Protein AF-A0A0G1LBU9-F1 (afdb_monomer_lite)

Structure (mmCIF, N/CA/C/O backbone):
data_AF-A0A0G1LBU9-F1
#
_entry.id   AF-A0A0G1LBU9-F1
#
loop_
_atom_site.group_PDB
_atom_site.id
_atom_site.type_symbol
_atom_site.label_atom_id
_atom_site.label_alt_id
_atom_site.label_comp_id
_atom_site.label_asym_id
_atom_site.label_entity_id
_atom_site.label_seq_id
_atom_site.pdbx_PDB_ins_code
_atom_site.Cartn_x
_atom_site.Cartn_y
_atom_site.Cartn_z
_atom_site.occupancy
_atom_site.B_iso_or_equiv
_atom_site.auth_seq_id
_atom_site.auth_comp_id
_atom_site.auth_asym_id
_atom_site.auth_atom_id
_atom_site.pdbx_PDB_model_num
ATOM 1 N N . ARG A 1 1 ? -20.295 7.057 3.445 1.00 67.31 1 ARG A N 1
ATOM 2 C CA . ARG A 1 1 ? -19.195 6.526 4.292 1.00 67.31 1 ARG A CA 1
ATOM 3 C C . ARG A 1 1 ? -17.903 7.327 4.079 1.00 67.31 1 ARG A C 1
ATOM 5 O O . ARG A 1 1 ? -16.912 6.773 3.633 1.00 67.31 1 ARG A O 1
ATOM 12 N N . LYS A 1 2 ? -17.916 8.629 4.387 1.00 85.81 2 LYS A N 1
ATOM 13 C CA . LYS A 1 2 ? -16.727 9.502 4.321 1.00 85.81 2 LYS A CA 1
ATOM 14 C C . LYS A 1 2 ? -15.964 9.509 5.655 1.00 85.81 2 LYS A C 1
ATOM 16 O O . LYS A 1 2 ? -14.746 9.427 5.671 1.00 85.81 2 LYS A O 1
ATOM 21 N N . GLU A 1 3 ? -16.709 9.434 6.753 1.00 91.31 3 GLU A N 1
ATOM 22 C CA . GLU A 1 3 ? -16.193 9.451 8.126 1.00 91.31 3 GLU A CA 1
ATOM 23 C C . GLU A 1 3 ? -15.156 8.363 8.425 1.00 91.31 3 GLU A C 1
ATOM 25 O O . GLU A 1 3 ? -14.169 8.643 9.088 1.00 91.31 3 GLU A O 1
ATOM 30 N N . LEU A 1 4 ? -15.331 7.129 7.928 1.00 90.94 4 LEU A N 1
ATOM 31 C CA . LEU A 1 4 ? -14.339 6.066 8.140 1.00 90.94 4 LEU A CA 1
ATOM 32 C C . LEU A 1 4 ? -13.025 6.368 7.412 1.00 90.94 4 LEU A C 1
ATOM 34 O O . LEU A 1 4 ? -11.957 6.186 7.983 1.00 90.94 4 LEU A O 1
ATOM 38 N N . PHE A 1 5 ? -13.103 6.836 6.167 1.00 93.38 5 PHE A N 1
ATOM 39 C CA . PHE A 1 5 ? -11.920 7.184 5.384 1.00 93.38 5 PHE A CA 1
ATOM 40 C C . PHE A 1 5 ? -11.139 8.315 6.062 1.00 93.38 5 PHE A C 1
ATOM 42 O O . PHE A 1 5 ? -9.936 8.190 6.267 1.00 93.38 5 PHE A O 1
ATOM 49 N N . GLU A 1 6 ? -11.835 9.361 6.513 1.00 93.88 6 GLU A N 1
ATOM 50 C CA . GLU A 1 6 ? -11.230 10.467 7.264 1.00 93.88 6 GLU A CA 1
ATOM 51 C C . GLU A 1 6 ? -10.689 10.020 8.627 1.00 93.88 6 GLU A C 1
ATOM 53 O O . GLU A 1 6 ? -9.579 10.393 8.994 1.00 93.88 6 GLU A O 1
ATOM 58 N N . LYS A 1 7 ? -11.411 9.152 9.349 1.00 93.88 7 LYS A N 1
ATOM 59 C CA . LYS A 1 7 ? -10.959 8.580 10.629 1.00 93.88 7 LYS A CA 1
ATOM 60 C C . LYS A 1 7 ? -9.672 7.771 10.480 1.00 93.88 7 LYS A C 1
ATOM 62 O O . LYS A 1 7 ? -8.856 7.758 11.397 1.00 93.88 7 LYS A O 1
ATOM 67 N N . LEU A 1 8 ? -9.499 7.080 9.356 1.00 95.50 8 LEU A N 1
ATOM 68 C CA . LEU A 1 8 ? -8.276 6.338 9.061 1.00 95.50 8 LEU A CA 1
ATOM 69 C C . LEU A 1 8 ? -7.138 7.253 8.576 1.00 95.50 8 LEU A C 1
ATOM 71 O O . LEU A 1 8 ? -6.008 6.780 8.505 1.00 95.50 8 LEU A O 1
ATOM 75 N N . GLY A 1 9 ? -7.405 8.528 8.275 1.00 95.06 9 GLY A N 1
ATOM 76 C CA . GLY A 1 9 ? -6.425 9.468 7.720 1.00 95.06 9 GLY A CA 1
ATOM 77 C C . GLY A 1 9 ? -6.300 9.416 6.195 1.00 95.06 9 GLY A C 1
ATOM 78 O O . GLY A 1 9 ? -5.315 9.894 5.655 1.00 95.06 9 GLY A O 1
ATOM 79 N N . GLY A 1 10 ? -7.276 8.832 5.497 1.00 95.31 10 GLY A N 1
ATOM 80 C CA . GLY A 1 10 ? -7.287 8.737 4.038 1.00 95.31 10 GLY A CA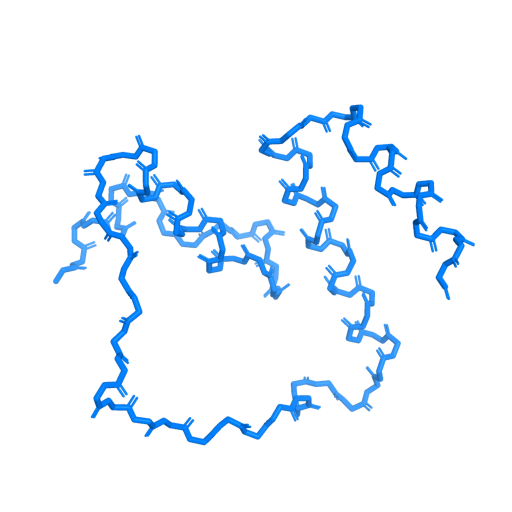 1
ATOM 81 C C . GLY A 1 10 ? -6.259 7.759 3.463 1.00 95.31 10 GLY A C 1
ATOM 82 O O . GLY A 1 10 ? -5.832 6.818 4.143 1.00 95.31 10 GLY A O 1
ATOM 83 N N . PHE A 1 11 ? -5.904 7.949 2.189 1.00 96.62 11 PHE A N 1
ATOM 84 C CA . PHE A 1 11 ? -4.744 7.288 1.589 1.00 96.62 11 PHE A CA 1
ATOM 85 C C . PHE A 1 11 ? -3.468 7.868 2.186 1.00 96.62 11 PHE A C 1
ATOM 87 O O . PHE A 1 11 ? -3.416 9.049 2.513 1.00 96.62 11 PHE A O 1
ATOM 94 N N . ASP A 1 12 ? -2.461 7.020 2.344 1.00 95.81 12 ASP A N 1
ATOM 95 C CA . ASP A 1 12 ? -1.155 7.469 2.799 1.00 95.81 12 ASP A CA 1
ATOM 96 C C . ASP A 1 12 ? -0.368 8.017 1.600 1.00 95.81 12 ASP A C 1
ATOM 98 O O . ASP A 1 12 ? -0.122 7.294 0.635 1.00 95.81 12 ASP A O 1
ATOM 102 N N . GLU A 1 13 ? -0.020 9.303 1.662 1.00 94.69 13 GLU A N 1
ATOM 103 C CA . GLU A 1 13 ? 0.651 10.044 0.588 1.00 94.69 13 GLU A CA 1
ATOM 104 C C . GLU A 1 13 ? 2.101 9.587 0.354 1.00 94.69 13 GLU A C 1
ATOM 106 O O . GLU A 1 13 ? 2.681 9.902 -0.687 1.00 94.69 13 GLU A O 1
ATOM 111 N N . ASP A 1 14 ? 2.672 8.784 1.262 1.00 93.75 14 ASP A N 1
ATOM 112 C CA . ASP A 1 14 ? 3.960 8.125 1.030 1.00 93.75 14 ASP A CA 1
ATOM 113 C C . ASP A 1 14 ? 3.887 7.114 -0.135 1.00 93.75 14 ASP A C 1
ATOM 115 O O . ASP A 1 14 ? 4.914 6.789 -0.744 1.00 93.75 14 ASP A O 1
ATOM 119 N N . PHE A 1 15 ? 2.690 6.632 -0.486 1.00 94.81 15 PHE A N 1
ATOM 120 C CA . PHE A 1 15 ? 2.452 5.783 -1.653 1.00 94.81 15 PHE A CA 1
ATOM 121 C C . PHE A 1 15 ? 1.956 6.631 -2.828 1.00 94.81 15 PHE A C 1
ATOM 123 O O . PHE A 1 15 ? 0.805 7.057 -2.866 1.00 94.81 15 PHE A O 1
ATOM 130 N N . PHE A 1 16 ? 2.814 6.842 -3.829 1.00 90.38 16 PHE A N 1
ATOM 131 C CA . PHE A 1 16 ? 2.399 7.501 -5.071 1.00 90.38 16 PHE A CA 1
ATOM 132 C C . PHE A 1 16 ? 1.462 6.610 -5.904 1.00 90.38 16 PHE A C 1
ATOM 134 O O . PHE A 1 16 ? 0.447 7.073 -6.420 1.00 90.38 16 PHE A O 1
ATOM 141 N N . MET A 1 17 ? 1.815 5.330 -6.044 1.00 91.12 17 MET A N 1
ATOM 142 C CA . MET A 1 17 ? 1.020 4.310 -6.728 1.00 91.12 17 MET A CA 1
ATOM 143 C C . MET A 1 17 ? 1.383 2.930 -6.179 1.00 91.12 17 MET A C 1
ATOM 145 O O . MET A 1 17 ? 2.549 2.687 -5.861 1.00 91.12 17 MET A O 1
ATOM 149 N N . TYR A 1 18 ? 0.403 2.027 -6.156 1.00 93.69 18 TYR A N 1
ATOM 150 C CA . TYR A 1 18 ? 0.482 0.682 -5.590 1.00 93.69 18 TYR A CA 1
ATOM 151 C C . TYR A 1 18 ? 0.587 0.677 -4.061 1.00 93.69 18 TYR A C 1
ATOM 153 O O . TYR A 1 18 ? 1.277 1.490 -3.452 1.00 93.69 18 TYR A O 1
ATOM 161 N N . PHE A 1 19 ? -0.045 -0.325 -3.448 1.00 97.25 19 PHE A N 1
ATOM 162 C CA . PHE A 1 19 ? -0.088 -0.555 -2.000 1.00 97.25 19 PHE A CA 1
ATOM 163 C C . PHE A 1 19 ? -0.832 0.507 -1.172 1.00 97.25 19 PHE A C 1
ATOM 165 O O . PHE A 1 19 ? -1.062 0.253 0.011 1.00 97.25 19 PHE A O 1
ATOM 172 N N . GLU A 1 20 ? -1.282 1.626 -1.745 1.00 97.00 20 GLU A N 1
ATOM 173 C CA . GLU A 1 20 ? -2.068 2.649 -1.042 1.00 97.00 20 GLU A CA 1
ATOM 174 C C . GLU A 1 20 ? -3.432 2.109 -0.582 1.00 97.00 20 GLU A C 1
ATOM 176 O O . GLU A 1 20 ? -3.900 2.381 0.528 1.00 97.00 20 GLU A O 1
ATOM 181 N N . ASP A 1 21 ? -4.051 1.281 -1.421 1.00 95.81 21 ASP A N 1
ATOM 182 C CA . ASP A 1 21 ? -5.320 0.611 -1.164 1.00 95.81 21 ASP A CA 1
ATOM 183 C C . ASP A 1 21 ? -5.151 -0.573 -0.200 1.00 95.81 21 ASP A C 1
ATOM 185 O O . ASP A 1 21 ? -5.954 -0.750 0.724 1.00 95.81 21 ASP A O 1
ATOM 189 N N . VAL A 1 22 ? -4.071 -1.345 -0.357 1.00 96.88 22 VAL A N 1
ATOM 190 C CA . VAL A 1 22 ? -3.686 -2.442 0.542 1.00 96.88 22 VAL A CA 1
ATOM 191 C C . VAL A 1 22 ? -3.419 -1.911 1.953 1.00 96.88 22 VAL A C 1
ATOM 193 O O . VAL A 1 22 ? -3.913 -2.483 2.930 1.00 96.88 22 VAL A O 1
ATOM 196 N N . ASP A 1 23 ? -2.686 -0.801 2.073 1.00 97.81 23 ASP A N 1
ATOM 197 C CA . ASP A 1 23 ? -2.430 -0.105 3.334 1.00 97.81 23 ASP A CA 1
ATOM 198 C C . ASP A 1 23 ? -3.732 0.357 3.998 1.00 97.81 23 ASP A C 1
ATOM 200 O O . ASP A 1 23 ? -3.961 0.066 5.178 1.00 97.81 23 ASP A O 1
ATOM 204 N N . LEU A 1 24 ? -4.618 1.007 3.237 1.00 96.75 24 LEU A N 1
ATOM 205 C CA . LEU A 1 24 ? -5.916 1.454 3.737 1.00 96.75 24 LEU A CA 1
ATOM 206 C C . LEU A 1 24 ? -6.767 0.277 4.234 1.00 96.75 24 LEU A C 1
ATOM 208 O O . LEU A 1 24 ? -7.333 0.341 5.328 1.00 96.75 24 LEU A O 1
ATOM 212 N N . CYS A 1 25 ? -6.817 -0.823 3.478 1.00 96.62 25 CYS A N 1
ATOM 213 C CA . CYS A 1 25 ? -7.530 -2.038 3.875 1.00 96.62 25 CYS A CA 1
ATOM 214 C C . CYS A 1 25 ? -6.950 -2.649 5.155 1.00 96.62 25 CYS A C 1
ATOM 216 O O . CYS A 1 25 ? -7.697 -3.076 6.040 1.00 96.62 25 CYS A O 1
ATOM 218 N N . LYS A 1 26 ? -5.620 -2.672 5.291 1.00 97.00 26 LYS A N 1
ATOM 219 C CA . LYS A 1 26 ? -4.954 -3.167 6.500 1.00 97.00 26 LYS A CA 1
ATOM 220 C C . LYS A 1 26 ? -5.259 -2.287 7.713 1.00 97.00 26 LYS A C 1
ATOM 222 O O . LYS A 1 26 ? -5.589 -2.828 8.770 1.00 97.00 26 LYS A O 1
ATOM 227 N N . ARG A 1 27 ? -5.226 -0.958 7.564 1.00 96.88 27 ARG A N 1
ATOM 228 C CA . ARG A 1 27 ? -5.620 -0.010 8.622 1.00 96.88 27 ARG A CA 1
ATOM 229 C C . ARG A 1 27 ? -7.092 -0.147 9.005 1.00 96.88 27 ARG A C 1
ATOM 231 O O . ARG A 1 27 ? -7.404 -0.143 10.192 1.00 96.88 27 ARG A O 1
ATOM 238 N N . ALA A 1 28 ? -7.984 -0.340 8.035 1.00 96.56 28 ALA A N 1
ATOM 239 C CA . ALA A 1 28 ? -9.400 -0.590 8.301 1.00 96.56 28 ALA A CA 1
ATOM 240 C C . ALA A 1 28 ? -9.603 -1.865 9.137 1.00 96.56 28 ALA A C 1
ATOM 242 O O . ALA A 1 28 ? -10.288 -1.824 10.160 1.00 96.56 28 ALA A O 1
ATOM 243 N N . ARG A 1 29 ? -8.934 -2.969 8.769 1.00 95.94 29 ARG A N 1
ATOM 244 C CA . ARG A 1 29 ? -8.961 -4.219 9.551 1.00 95.94 29 ARG A CA 1
ATOM 245 C C . ARG A 1 29 ? -8.395 -4.037 10.958 1.00 95.94 29 ARG A C 1
ATOM 247 O O . ARG A 1 29 ? -8.990 -4.520 11.915 1.00 95.94 29 ARG A O 1
ATOM 254 N N . ALA A 1 30 ? -7.286 -3.310 11.104 1.00 95.69 30 ALA A N 1
ATOM 255 C CA . ALA A 1 30 ? -6.708 -2.996 12.413 1.00 95.69 30 ALA A CA 1
ATOM 256 C C . ALA A 1 30 ? -7.661 -2.160 13.290 1.00 95.69 30 ALA A C 1
ATOM 258 O O . ALA A 1 30 ? -7.692 -2.325 14.506 1.00 95.69 30 ALA A O 1
ATOM 259 N N . ALA A 1 31 ? -8.494 -1.320 12.672 1.00 95.25 31 ALA A N 1
ATOM 260 C CA . ALA A 1 31 ? -9.565 -0.578 13.330 1.00 95.25 31 ALA A CA 1
ATOM 261 C C . ALA A 1 31 ? -10.862 -1.397 13.523 1.00 95.25 31 ALA A C 1
ATOM 263 O O . ALA A 1 31 ? -11.901 -0.816 13.833 1.00 95.25 31 ALA A O 1
ATOM 264 N N . SER A 1 32 ? -10.801 -2.729 13.380 1.00 95.50 32 SER A N 1
ATOM 265 C CA . SER A 1 32 ? -11.923 -3.669 13.546 1.00 95.50 32 SER A CA 1
ATOM 266 C C . SER A 1 32 ? -13.076 -3.476 12.551 1.00 95.50 32 SER A C 1
ATOM 268 O O . SER A 1 32 ? -14.228 -3.751 12.877 1.00 95.50 32 SER A O 1
ATOM 270 N N . PHE A 1 33 ? -12.778 -3.011 11.334 1.00 94.69 33 PHE A N 1
ATOM 271 C CA . PHE A 1 33 ? -13.740 -2.967 10.230 1.00 94.69 33 PHE A CA 1
ATOM 272 C C . PHE A 1 33 ? -13.544 -4.132 9.258 1.00 94.69 33 PHE A C 1
ATOM 274 O O . PHE A 1 33 ? -12.419 -4.561 8.988 1.00 94.69 33 PHE A O 1
ATOM 281 N N . ASP A 1 34 ? -14.648 -4.580 8.665 1.00 93.00 34 ASP A N 1
ATOM 282 C CA . ASP A 1 34 ? -14.634 -5.601 7.623 1.00 93.00 34 ASP A CA 1
ATOM 283 C C . ASP A 1 34 ? -14.180 -5.032 6.274 1.00 93.00 34 ASP A C 1
ATOM 285 O O . ASP A 1 34 ? -14.630 -3.974 5.827 1.00 93.00 34 ASP A O 1
ATOM 289 N N . VAL A 1 35 ? -13.313 -5.781 5.590 1.00 92.81 35 VAL A N 1
ATOM 290 C CA . VAL A 1 35 ? -12.901 -5.525 4.203 1.00 92.81 35 VAL A CA 1
ATOM 291 C C . VAL A 1 35 ? -13.308 -6.733 3.374 1.00 92.81 35 VAL A C 1
ATOM 293 O O . VAL A 1 35 ? -12.716 -7.807 3.517 1.00 92.81 35 VAL A O 1
ATOM 296 N N . LEU A 1 36 ? -14.324 -6.545 2.533 1.00 92.62 36 LEU A N 1
ATOM 297 C CA . LEU A 1 36 ? -15.009 -7.601 1.790 1.00 92.62 36 LEU A CA 1
ATOM 298 C C . LEU A 1 36 ? -14.749 -7.468 0.287 1.00 92.62 36 LEU A C 1
ATOM 300 O O . LEU A 1 36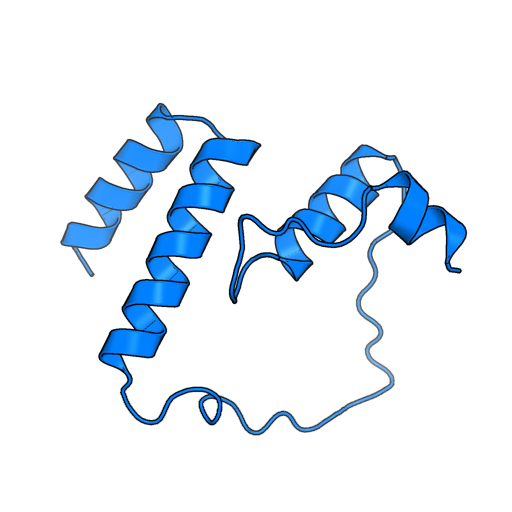 ? -14.724 -6.362 -0.249 1.00 92.62 36 LEU A O 1
ATOM 304 N N . LEU A 1 37 ? -14.617 -8.607 -0.390 1.00 90.38 37 LEU A N 1
ATOM 305 C CA . LEU A 1 37 ? -14.666 -8.690 -1.846 1.00 90.38 37 LEU A CA 1
ATOM 306 C C . LEU A 1 37 ? -16.108 -8.992 -2.262 1.00 90.38 37 LEU A C 1
ATOM 308 O O . LEU A 1 37 ? -16.682 -9.977 -1.805 1.00 90.38 37 LEU A O 1
ATOM 312 N N . TYR A 1 38 ? -16.685 -8.157 -3.122 1.00 91.81 38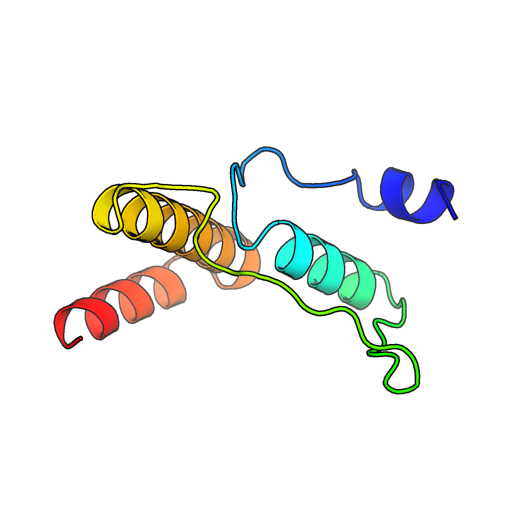 TYR A N 1
ATOM 313 C CA . TYR A 1 38 ? -18.033 -8.363 -3.646 1.00 91.81 38 TYR A CA 1
ATOM 314 C C . TYR A 1 38 ? -17.960 -8.979 -5.045 1.00 91.81 38 TYR A C 1
ATOM 316 O O . TYR A 1 38 ? -17.476 -8.338 -5.975 1.00 91.81 38 TYR A O 1
ATOM 324 N N . SER A 1 39 ? -18.402 -10.230 -5.178 1.00 88.06 39 SER A N 1
ATOM 325 C CA . SER A 1 39 ? -18.250 -11.032 -6.399 1.00 88.06 39 SER A CA 1
ATOM 326 C C . SER A 1 39 ? -19.322 -10.789 -7.455 1.00 88.06 39 SER A C 1
ATOM 328 O O . SER A 1 39 ? -19.076 -11.072 -8.619 1.00 88.06 39 SER A O 1
ATOM 330 N N . ASP A 1 40 ? -20.489 -10.268 -7.076 1.00 92.19 40 ASP A N 1
ATOM 331 C CA . ASP A 1 40 ? -21.661 -10.216 -7.966 1.00 92.19 40 ASP A CA 1
ATOM 332 C C . ASP A 1 40 ? -21.639 -9.008 -8.917 1.00 92.19 40 ASP A C 1
ATOM 334 O O . ASP A 1 40 ? -22.570 -8.781 -9.690 1.00 92.19 40 ASP A O 1
ATOM 338 N N . PHE A 1 41 ? -20.574 -8.208 -8.860 1.00 89.56 41 PHE A N 1
ATOM 339 C CA . PHE A 1 41 ? -20.326 -7.097 -9.763 1.00 89.56 41 PHE A CA 1
ATOM 340 C C . PHE A 1 41 ? -18.923 -7.219 -10.353 1.00 89.56 41 PHE A C 1
ATOM 342 O O . PHE A 1 41 ? -17.941 -7.373 -9.628 1.00 89.56 41 PHE A O 1
ATOM 349 N N . HIS A 1 42 ? -18.829 -7.109 -11.676 1.00 86.06 42 HIS A N 1
ATOM 350 C CA . HIS A 1 42 ? -17.572 -7.237 -12.402 1.00 86.06 42 HIS A CA 1
ATOM 351 C C . HIS A 1 42 ? -17.276 -5.971 -13.199 1.00 86.06 42 HIS A C 1
ATOM 353 O O . HIS A 1 42 ? -18.139 -5.433 -13.891 1.00 86.06 42 HIS A O 1
ATOM 359 N N . VAL A 1 43 ? -16.020 -5.539 -13.143 1.00 89.25 43 VAL A N 1
ATOM 360 C CA . VAL A 1 43 ? -15.477 -4.463 -13.974 1.00 89.25 43 VAL A CA 1
ATOM 361 C C . VAL A 1 43 ? -14.252 -5.005 -14.690 1.00 89.25 43 VAL A C 1
ATOM 363 O O . VAL A 1 43 ? -13.385 -5.618 -14.070 1.00 89.25 43 VAL A O 1
ATOM 366 N N . VAL A 1 44 ? -14.171 -4.779 -16.000 1.00 89.12 44 VAL A N 1
ATOM 367 C CA . VAL A 1 44 ? -12.985 -5.131 -16.785 1.00 89.12 44 VAL A CA 1
ATOM 368 C C . VAL A 1 44 ? -11.937 -4.037 -16.603 1.00 89.12 44 VAL A C 1
ATOM 370 O O . VAL A 1 44 ? -12.145 -2.897 -17.014 1.00 89.12 44 VAL A O 1
ATOM 373 N N . HIS A 1 45 ? -10.805 -4.387 -15.995 1.00 82.62 45 HIS A N 1
ATOM 374 C CA . HIS A 1 45 ? -9.662 -3.493 -15.845 1.00 82.62 45 HIS A CA 1
ATOM 375 C C . HIS A 1 45 ? -8.658 -3.748 -16.979 1.00 82.62 45 HIS A C 1
ATOM 377 O O . HIS A 1 45 ? -8.070 -4.824 -17.073 1.00 82.62 45 HIS A O 1
ATOM 383 N N . PHE A 1 46 ? -8.413 -2.745 -17.823 1.00 82.50 46 PHE A N 1
ATOM 384 C CA . PHE A 1 46 ? -7.334 -2.786 -18.818 1.00 82.50 46 PHE A CA 1
ATOM 385 C C . PHE A 1 46 ? -6.015 -2.348 -18.168 1.00 82.50 46 PHE A C 1
ATOM 387 O O . PHE A 1 46 ? -5.734 -1.154 -18.090 1.00 82.50 46 PHE A O 1
ATOM 394 N N . GLY A 1 47 ? -5.259 -3.309 -17.630 1.00 78.94 47 GLY A N 1
ATOM 395 C CA . GLY A 1 47 ? -4.079 -3.034 -16.803 1.00 78.94 47 GLY A CA 1
ATOM 396 C C . GLY A 1 47 ? -2.903 -2.430 -17.575 1.00 78.94 47 GLY A C 1
ATOM 397 O O . GLY A 1 47 ? -2.853 -2.490 -18.802 1.00 78.94 47 GLY A O 1
ATOM 398 N N . GLY A 1 48 ? -1.943 -1.858 -16.839 1.00 71.25 48 GLY A N 1
ATOM 399 C CA . GLY A 1 48 ? -0.641 -1.446 -17.382 1.00 71.25 48 GLY A CA 1
ATOM 400 C C . GLY A 1 48 ? -0.658 -0.222 -18.299 1.00 71.25 48 GLY A C 1
ATOM 401 O O . GLY A 1 48 ? 0.303 -0.006 -19.020 1.00 71.25 48 GLY A O 1
ATOM 402 N N . LYS A 1 49 ? -1.734 0.574 -18.297 1.00 76.81 49 LYS A N 1
ATOM 403 C CA . LYS A 1 49 ? -1.822 1.811 -19.095 1.00 76.81 49 LYS A CA 1
ATOM 404 C C . LYS A 1 49 ? -1.324 3.062 -18.371 1.00 76.81 49 LYS A C 1
ATOM 406 O O . LYS A 1 49 ? -1.169 4.094 -19.010 1.00 76.81 49 LYS A O 1
ATOM 411 N N . SER A 1 50 ? -1.093 2.983 -17.060 1.00 80.25 50 SER A N 1
ATOM 412 C CA . SER A 1 50 ? -0.591 4.116 -16.270 1.00 80.25 50 SER A CA 1
ATOM 413 C C . SER A 1 50 ? 0.859 4.470 -16.603 1.00 80.25 50 SER A C 1
ATOM 415 O O . SER A 1 50 ? 1.267 5.605 -16.387 1.00 80.25 50 SER A O 1
ATOM 417 N N . PHE A 1 51 ? 1.620 3.513 -17.143 1.00 83.00 51 PHE A N 1
ATOM 418 C CA . PHE A 1 51 ? 2.997 3.703 -17.583 1.00 83.00 51 PHE A CA 1
ATOM 419 C C . PHE A 1 51 ? 3.210 3.025 -18.932 1.00 83.00 51 PHE A C 1
ATOM 421 O O . PHE A 1 51 ? 2.836 1.870 -19.114 1.00 83.00 51 PHE A O 1
ATOM 428 N N . GLU A 1 52 ? 3.839 3.737 -19.862 1.00 83.69 52 GLU A N 1
ATOM 429 C CA . GLU A 1 52 ? 4.304 3.149 -21.123 1.00 83.69 52 GLU A CA 1
ATOM 430 C C . GLU A 1 52 ? 5.594 2.339 -20.913 1.00 83.69 52 GLU A C 1
ATOM 432 O O . GLU A 1 52 ? 5.793 1.300 -21.543 1.00 83.69 52 GLU A O 1
ATOM 437 N N . ASP A 1 53 ? 6.446 2.790 -19.986 1.00 90.12 53 ASP A N 1
ATOM 438 C CA . ASP A 1 53 ? 7.687 2.119 -19.610 1.00 90.12 53 ASP A CA 1
ATOM 439 C C . ASP A 1 53 ? 7.461 1.160 -18.432 1.00 90.12 53 ASP A C 1
ATOM 441 O O . ASP A 1 53 ? 7.146 1.564 -17.307 1.00 90.12 53 ASP A O 1
ATOM 445 N N . LYS A 1 54 ? 7.671 -0.132 -18.695 1.00 88.56 54 LYS A N 1
ATOM 446 C CA . LYS A 1 54 ? 7.551 -1.198 -17.695 1.00 88.56 54 LYS A CA 1
ATOM 447 C C . LYS A 1 54 ? 8.572 -1.087 -16.569 1.00 88.56 54 LYS A C 1
ATOM 449 O O . LYS A 1 54 ? 8.262 -1.473 -15.449 1.00 88.56 54 LYS A O 1
ATOM 454 N N . LYS A 1 55 ? 9.765 -0.560 -16.841 1.00 90.31 55 LYS A N 1
ATOM 455 C CA . LYS A 1 55 ? 10.800 -0.405 -15.820 1.00 90.31 55 LYS A CA 1
ATOM 456 C C . LYS A 1 55 ? 10.400 0.662 -14.807 1.00 90.31 55 LYS A C 1
ATOM 458 O O . LYS A 1 55 ? 10.483 0.424 -13.612 1.00 90.31 55 LYS A O 1
ATOM 463 N N . ILE A 1 56 ? 9.880 1.793 -15.287 1.00 91.44 56 ILE A N 1
ATOM 464 C CA . ILE A 1 56 ? 9.342 2.849 -14.416 1.00 91.44 56 ILE A CA 1
ATOM 465 C C . ILE A 1 56 ? 8.179 2.300 -13.579 1.00 91.44 56 ILE A C 1
ATOM 467 O O . ILE A 1 56 ? 8.099 2.556 -12.379 1.00 91.44 56 ILE A O 1
ATOM 471 N N . GLN A 1 57 ? 7.295 1.508 -14.194 1.00 92.06 57 GLN A N 1
ATOM 472 C CA . GLN A 1 57 ? 6.209 0.840 -13.479 1.00 92.06 57 GLN A CA 1
ATOM 473 C C . GLN A 1 57 ? 6.722 -0.067 -12.348 1.00 92.06 57 GLN A C 1
ATOM 475 O O . GLN A 1 57 ? 6.189 -0.013 -11.238 1.00 92.06 57 GLN A O 1
ATOM 480 N N . GLU A 1 58 ? 7.726 -0.900 -12.633 1.00 92.31 58 GLU A N 1
ATOM 481 C CA . GLU A 1 58 ? 8.358 -1.787 -11.651 1.00 92.31 58 GLU A CA 1
ATOM 482 C C . GLU A 1 58 ? 9.054 -1.008 -10.536 1.00 92.31 58 GLU A C 1
ATOM 484 O O . GLU A 1 58 ? 8.888 -1.358 -9.369 1.00 92.31 58 GLU A O 1
ATOM 489 N N . ASP A 1 59 ? 9.771 0.068 -10.865 1.00 93.62 59 ASP A N 1
ATOM 490 C CA . ASP A 1 59 ? 10.456 0.907 -9.882 1.00 93.62 59 ASP A CA 1
ATOM 491 C C . ASP A 1 59 ? 9.452 1.490 -8.870 1.00 93.62 59 ASP A C 1
ATOM 493 O O . ASP A 1 59 ? 9.644 1.337 -7.661 1.00 93.62 59 ASP A O 1
ATOM 497 N N . TYR A 1 60 ? 8.326 2.048 -9.338 1.00 94.69 60 TYR A N 1
ATOM 498 C CA . TYR A 1 60 ? 7.255 2.524 -8.450 1.00 94.69 60 TYR A CA 1
ATOM 499 C C . TYR A 1 60 ? 6.617 1.398 -7.633 1.00 94.69 60 TYR A C 1
ATOM 501 O O . TYR A 1 60 ? 6.342 1.570 -6.444 1.00 94.69 60 TYR A O 1
ATOM 509 N N . TYR A 1 61 ? 6.387 0.235 -8.248 1.00 94.62 61 TYR A N 1
ATOM 510 C CA . TYR A 1 61 ? 5.835 -0.920 -7.542 1.00 94.62 61 TYR A CA 1
ATOM 511 C C . TYR A 1 61 ? 6.752 -1.367 -6.395 1.00 94.62 61 TYR A C 1
ATOM 513 O O . TYR A 1 61 ? 6.282 -1.590 -5.277 1.00 94.62 61 TYR A O 1
ATOM 521 N N . TYR A 1 62 ? 8.057 -1.477 -6.650 1.00 95.56 62 TYR A N 1
ATOM 522 C CA . TYR A 1 62 ? 9.034 -1.907 -5.653 1.00 95.56 62 TYR A CA 1
ATOM 523 C C . TYR A 1 62 ? 9.294 -0.853 -4.582 1.00 95.56 62 TYR A C 1
ATOM 525 O O . TYR A 1 62 ? 9.453 -1.218 -3.415 1.00 95.56 62 TYR A O 1
ATOM 533 N N . GLU A 1 63 ? 9.293 0.432 -4.939 1.00 96.25 63 GLU A N 1
ATOM 534 C CA . GLU A 1 63 ? 9.372 1.523 -3.967 1.00 96.25 63 GLU A CA 1
ATOM 535 C C . GLU A 1 63 ? 8.197 1.457 -2.979 1.00 96.25 63 GLU A C 1
ATOM 537 O O . GLU A 1 63 ? 8.404 1.424 -1.762 1.00 96.25 63 GLU A O 1
ATOM 542 N N . SER A 1 64 ? 6.968 1.360 -3.489 1.00 97.19 64 SER A N 1
ATOM 543 C CA . SER A 1 64 ? 5.770 1.246 -2.655 1.00 97.19 64 SER A CA 1
ATOM 544 C C . SER A 1 64 ? 5.739 -0.058 -1.853 1.00 97.19 64 SER A C 1
ATOM 546 O O . SER A 1 64 ? 5.375 -0.050 -0.676 1.00 97.19 64 SER A O 1
ATOM 548 N N . GLN A 1 65 ? 6.189 -1.180 -2.424 1.00 96.81 65 GLN A N 1
ATOM 549 C CA . GLN A 1 65 ? 6.310 -2.444 -1.691 1.00 96.81 65 GLN A CA 1
ATOM 550 C C . GLN A 1 65 ? 7.273 -2.312 -0.501 1.00 96.81 65 GLN A C 1
ATOM 552 O O . GLN A 1 65 ? 6.953 -2.752 0.607 1.00 96.81 65 GLN A O 1
ATOM 557 N N . ASP A 1 66 ? 8.430 -1.680 -0.701 1.00 97.19 66 ASP A N 1
ATOM 558 C CA . ASP A 1 66 ? 9.421 -1.477 0.354 1.00 97.19 66 ASP A CA 1
ATOM 559 C C . ASP A 1 66 ? 8.867 -0.588 1.481 1.00 97.19 66 ASP A C 1
ATOM 561 O O . ASP A 1 66 ? 9.006 -0.935 2.660 1.00 97.19 66 ASP A O 1
ATOM 565 N N . LYS A 1 67 ? 8.176 0.509 1.132 1.00 97.31 67 LYS A N 1
ATOM 566 C CA . LYS A 1 67 ? 7.481 1.383 2.097 1.00 97.31 67 LYS A CA 1
ATOM 567 C C . LYS A 1 67 ? 6.435 0.611 2.901 1.00 97.31 67 LYS A C 1
ATOM 569 O O . LYS A 1 67 ? 6.415 0.697 4.130 1.00 97.31 67 LYS A O 1
ATOM 574 N N . TYR A 1 68 ? 5.620 -0.211 2.236 1.00 97.88 68 TYR A N 1
ATOM 575 C CA . TYR A 1 68 ? 4.595 -1.030 2.889 1.00 97.88 68 TYR A CA 1
ATOM 576 C C . TYR A 1 68 ? 5.203 -2.043 3.869 1.00 97.88 68 TYR A C 1
ATOM 578 O O . TYR A 1 68 ? 4.731 -2.181 5.003 1.00 97.88 68 TYR A O 1
ATOM 586 N N . PHE A 1 69 ? 6.274 -2.733 3.464 1.00 97.44 69 PHE A N 1
ATOM 587 C CA . PHE A 1 69 ? 6.953 -3.702 4.324 1.00 97.44 69 PHE A CA 1
ATOM 588 C C . PHE A 1 69 ? 7.598 -3.039 5.535 1.00 97.44 69 PHE A C 1
ATOM 590 O O . PHE A 1 69 ? 7.429 -3.524 6.656 1.00 97.44 69 PHE A O 1
ATOM 597 N N . LEU A 1 70 ? 8.271 -1.908 5.329 1.00 97.38 70 LEU A N 1
ATOM 598 C CA . LEU A 1 70 ? 8.855 -1.142 6.421 1.00 97.38 70 LEU A CA 1
ATOM 599 C C . LEU A 1 70 ? 7.784 -0.692 7.423 1.00 97.38 70 LEU A C 1
ATOM 601 O O . LEU A 1 70 ? 7.938 -0.933 8.621 1.00 97.38 70 LEU A O 1
ATOM 605 N N . LYS A 1 71 ? 6.685 -0.109 6.926 1.00 97.06 71 LYS A N 1
ATOM 606 C CA . LYS A 1 71 ? 5.582 0.428 7.736 1.00 97.06 71 LYS A CA 1
ATOM 607 C C . LYS A 1 71 ? 4.893 -0.637 8.590 1.00 97.06 71 LYS A C 1
ATOM 609 O O . LYS A 1 71 ? 4.554 -0.370 9.739 1.00 97.06 71 LYS A O 1
ATOM 614 N N . HIS A 1 72 ? 4.674 -1.835 8.044 1.00 97.25 72 HIS A N 1
ATOM 615 C CA . HIS A 1 72 ? 3.808 -2.843 8.676 1.00 97.25 72 HIS A CA 1
ATOM 616 C C . HIS A 1 72 ? 4.518 -4.069 9.247 1.00 97.25 72 HIS A C 1
ATOM 618 O O . HIS A 1 72 ? 3.907 -4.801 10.027 1.00 97.25 72 HIS A O 1
ATOM 624 N N . PHE A 1 73 ? 5.753 -4.339 8.830 1.00 96.31 73 PHE A N 1
ATOM 625 C CA . PHE A 1 73 ? 6.483 -5.565 9.179 1.00 96.31 73 PHE A CA 1
ATOM 626 C C . PHE A 1 73 ? 7.928 -5.306 9.629 1.00 96.31 73 PHE A C 1
ATOM 628 O O . PHE A 1 73 ? 8.610 -6.241 10.058 1.00 96.31 73 PHE A O 1
ATOM 635 N N . GLY A 1 74 ? 8.392 -4.055 9.558 1.00 96.19 74 GLY A N 1
ATOM 636 C CA . GLY A 1 74 ? 9.696 -3.623 10.046 1.00 96.19 74 GLY A CA 1
ATOM 637 C C . GLY A 1 74 ? 10.876 -3.945 9.122 1.00 96.19 74 GLY A C 1
ATOM 638 O O . GLY A 1 74 ? 10.750 -4.551 8.056 1.00 96.19 74 GLY A O 1
ATOM 639 N N . VAL A 1 75 ? 12.063 -3.518 9.561 1.00 96.44 75 VAL A N 1
ATOM 640 C CA . VAL A 1 75 ? 13.301 -3.536 8.760 1.00 96.44 75 VAL A CA 1
ATOM 641 C C . VAL A 1 75 ? 13.777 -4.955 8.440 1.00 96.44 75 VAL A C 1
ATOM 643 O O . VAL A 1 75 ? 14.244 -5.200 7.334 1.00 96.44 75 VAL A O 1
ATOM 646 N N . SER A 1 76 ? 13.645 -5.909 9.365 1.00 96.69 76 SER A N 1
ATOM 647 C CA . SER A 1 76 ? 14.066 -7.300 9.133 1.00 96.69 76 SER A CA 1
ATOM 648 C C . SER A 1 76 ? 13.304 -7.937 7.969 1.00 96.69 76 SER A C 1
ATOM 650 O O . SER A 1 76 ? 13.913 -8.543 7.088 1.00 96.69 76 SER A O 1
ATOM 652 N N . SER A 1 77 ? 11.986 -7.739 7.933 1.00 95.81 77 SER A N 1
ATOM 653 C CA . SER A 1 77 ? 11.116 -8.216 6.857 1.00 95.81 77 SER A CA 1
ATOM 654 C C . SER A 1 77 ? 11.453 -7.555 5.521 1.00 95.81 77 SER A C 1
ATOM 656 O O . SER A 1 77 ? 11.495 -8.236 4.499 1.00 95.81 77 SER A O 1
ATOM 658 N N . LEU A 1 78 ? 11.756 -6.251 5.524 1.00 96.25 78 LEU A N 1
ATOM 659 C CA . LEU A 1 78 ? 12.205 -5.528 4.330 1.00 96.25 78 LEU A CA 1
ATOM 660 C C . LEU A 1 78 ? 13.534 -6.074 3.788 1.00 96.25 78 LEU A C 1
ATOM 662 O O . LEU A 1 78 ? 13.669 -6.291 2.585 1.0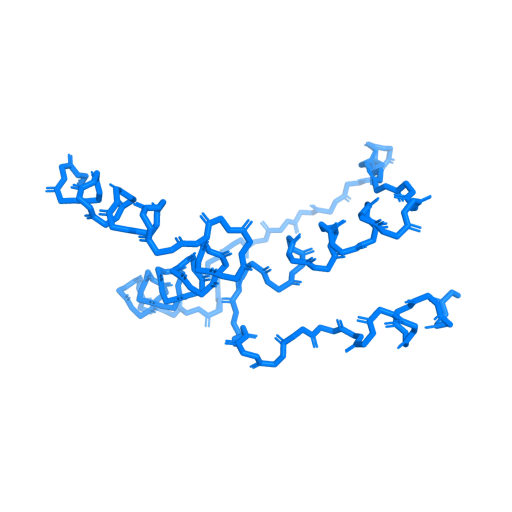0 96.25 78 LEU A O 1
ATOM 666 N N . LEU A 1 79 ? 14.519 -6.304 4.659 1.00 96.81 79 LEU A N 1
ATOM 667 C CA . LEU A 1 79 ? 15.821 -6.841 4.254 1.00 96.81 79 LEU A CA 1
ATOM 668 C C . LEU A 1 79 ? 15.687 -8.246 3.663 1.00 96.81 79 LEU A C 1
ATOM 670 O O . LEU A 1 79 ? 16.288 -8.529 2.627 1.00 96.81 79 LEU A O 1
ATOM 674 N N . LEU A 1 80 ? 14.861 -9.098 4.277 1.00 96.44 80 LEU A N 1
ATOM 675 C CA . LEU A 1 80 ? 14.560 -10.423 3.743 1.00 96.44 80 LEU A CA 1
ATOM 676 C C . LEU A 1 80 ? 13.874 -10.335 2.374 1.00 96.44 80 LEU A C 1
ATOM 678 O O . LEU A 1 80 ? 14.279 -11.031 1.448 1.00 96.44 80 LEU A O 1
ATOM 682 N N . LEU A 1 81 ? 12.875 -9.463 2.224 1.00 95.81 81 LEU A N 1
ATOM 683 C CA . LEU A 1 81 ? 12.182 -9.255 0.953 1.00 95.81 81 LEU A CA 1
ATOM 684 C C . LEU A 1 81 ? 13.148 -8.806 -0.152 1.00 95.81 81 LEU A C 1
ATOM 686 O O . LEU A 1 81 ? 13.144 -9.376 -1.241 1.00 95.81 81 LEU A O 1
ATOM 690 N N . ARG A 1 82 ? 14.004 -7.817 0.134 1.00 95.31 82 ARG A N 1
ATOM 691 C CA . ARG A 1 82 ? 15.022 -7.339 -0.812 1.00 95.31 82 ARG A CA 1
ATOM 692 C C . ARG A 1 82 ? 16.014 -8.433 -1.184 1.00 95.31 82 ARG A C 1
ATOM 694 O O . ARG A 1 82 ? 16.384 -8.528 -2.347 1.00 95.31 82 ARG A O 1
ATOM 701 N N . PHE A 1 83 ? 16.408 -9.273 -0.228 1.00 95.69 83 PHE A N 1
ATOM 702 C CA . PHE A 1 83 ?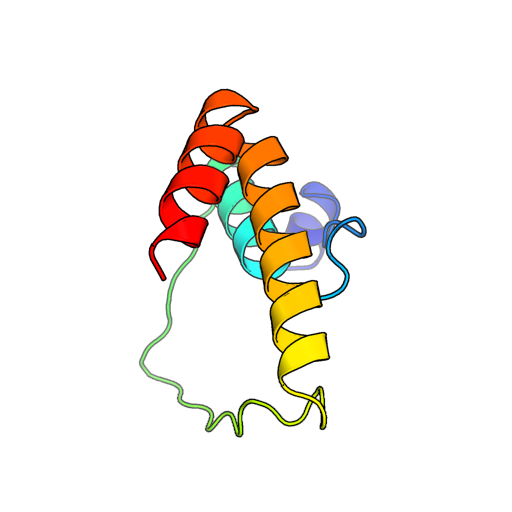 17.250 -10.434 -0.503 1.00 95.69 83 PHE A CA 1
ATOM 703 C C . PHE A 1 83 ? 16.555 -11.430 -1.439 1.00 95.69 83 PHE A C 1
ATOM 705 O O . PHE A 1 83 ? 17.149 -11.839 -2.429 1.00 95.69 83 PHE A O 1
ATOM 712 N N . LEU A 1 84 ? 15.289 -11.774 -1.176 1.00 94.88 84 LEU A N 1
ATOM 713 C CA . LEU A 1 84 ? 14.516 -12.680 -2.0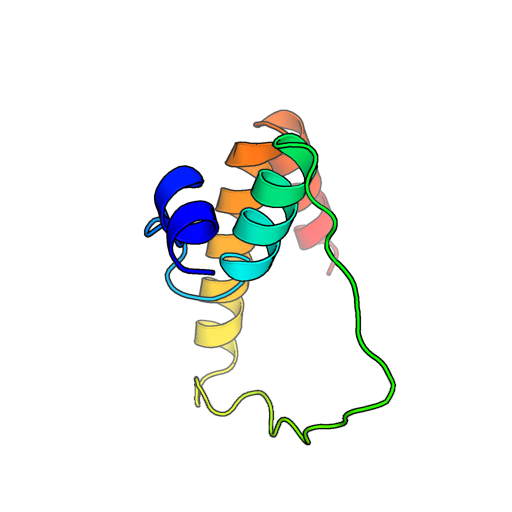33 1.00 94.88 84 LEU A CA 1
ATOM 714 C C . LEU A 1 84 ? 14.329 -12.124 -3.453 1.00 94.88 84 LEU A C 1
ATOM 716 O O . LEU A 1 84 ? 14.360 -12.893 -4.410 1.00 94.88 84 LEU A O 1
ATOM 720 N N . ARG A 1 85 ? 14.203 -10.800 -3.599 1.00 92.81 85 ARG A N 1
ATOM 721 C CA . ARG A 1 85 ? 14.078 -10.124 -4.900 1.00 92.81 85 ARG A CA 1
ATOM 722 C C . ARG A 1 85 ? 15.315 -10.294 -5.790 1.00 92.81 85 ARG A C 1
ATOM 724 O O . ARG A 1 85 ? 15.173 -10.249 -6.999 1.00 92.81 85 ARG A O 1
ATOM 731 N N . LEU A 1 86 ? 16.505 -10.529 -5.229 1.00 91.00 86 LEU A N 1
ATOM 732 C CA . LEU A 1 86 ? 17.727 -10.758 -6.020 1.00 91.00 86 LEU A CA 1
ATOM 733 C C . LEU A 1 86 ? 17.714 -12.081 -6.804 1.00 91.00 86 LEU A C 1
ATOM 735 O O . LEU A 1 86 ? 18.558 -12.278 -7.674 1.00 91.00 86 LEU A O 1
ATOM 739 N N . PHE A 1 87 ? 16.799 -12.993 -6.472 1.00 90.50 87 PHE A N 1
ATOM 740 C CA . PHE A 1 87 ? 16.664 -14.302 -7.114 1.00 90.50 87 PHE A CA 1
ATOM 741 C C . PHE A 1 87 ? 15.476 -14.377 -8.085 1.00 90.50 87 PHE A C 1
ATOM 743 O O . PHE A 1 87 ? 15.163 -15.467 -8.567 1.00 90.50 87 PHE A O 1
ATOM 750 N N . HIS A 1 88 ? 14.808 -13.249 -8.336 1.00 74.62 88 HIS A N 1
ATOM 751 C CA . HIS A 1 88 ? 13.736 -13.099 -9.317 1.00 74.62 88 HIS A CA 1
ATOM 752 C C . HIS A 1 88 ? 14.249 -12.299 -10.513 1.00 74.62 88 HIS A C 1
ATOM 754 O O . HIS A 1 88 ? 14.006 -12.754 -11.652 1.00 74.62 88 HIS A O 1
#

Radius of gyration: 15.38 Å; chains: 1; bounding box: 39×25×35 Å

pLDDT: mean 92.38, std 6.06, range [67.31, 97.88]

Foldseek 3Di:
DVVLCVVLVHFDPQQPDPCSVVVSQVSCVVVVHDDDDDDPDDDDDPPDPVDPDVVVVVVSHLSSVLVNCCVPPNDVSSVVVVVVVVVD

Secondary structure (DSSP, 8-state):
--HHHHHTTSS-TT-SSSSHHHHHHHHHHHTT-------S------TT-S-S-HHHHHHHHHHHHHHHHHHHHHHHHHHHHHHHHTT-

Sequence (88 aa):
RKELFEKLGGFDEDFFMYFEDVDLCKRARAASFDVLLYSDFHVVHFGGKSFEDKKIQEDYYYESQDKYFLKHFGVSSLLLLRFLRLFH